Protein AF-A0A7S1DV27-F1 (afdb_monomer_lite)

pLDDT: mean 94.01, std 3.84, range [73.12, 98.38]

InterPro domains:
  IPR051455 Bacterial solute-binding protein 3 [PTHR30085] (2-105)

Structure (mmCIF, N/CA/C/O backbone):
data_AF-A0A7S1DV27-F1
#
_entry.id   AF-A0A7S1DV27-F1
#
loop_
_atom_site.group_PDB
_atom_site.id
_atom_site.type_symbol
_atom_site.label_atom_id
_atom_site.label_alt_id
_atom_site.label_comp_id
_atom_site.label_asym_id
_atom_site.label_entity_id
_atom_site.label_seq_id
_atom_site.pdbx_PDB_ins_code
_atom_site.Cartn_x
_atom_site.Cartn_y
_atom_site.Cartn_z
_atom_site.occupancy
_atom_site.B_iso_or_equiv
_atom_site.auth_seq_id
_atom_site.auth_comp_id
_atom_site.auth_asym_id
_atom_site.auth_atom_id
_atom_site.pdbx_PDB_model_num
ATOM 1 N N . GLY A 1 1 ? 7.618 -6.031 4.688 1.00 73.12 1 GLY A N 1
ATOM 2 C CA . GLY A 1 1 ? 6.179 -5.703 4.715 1.00 73.12 1 GLY A CA 1
ATOM 3 C C . GLY A 1 1 ? 5.366 -6.918 4.321 1.00 73.12 1 GLY A C 1
ATOM 4 O O . GLY A 1 1 ? 5.937 -7.985 4.127 1.00 73.12 1 GLY A O 1
ATOM 5 N N . THR A 1 2 ? 4.056 -6.764 4.195 1.00 85.38 2 THR A N 1
ATOM 6 C CA . THR A 1 2 ? 3.110 -7.778 3.690 1.00 85.38 2 THR A CA 1
ATOM 7 C C . THR A 1 2 ? 3.234 -8.011 2.178 1.00 85.38 2 THR A C 1
ATOM 9 O O . THR A 1 2 ? 2.879 -9.081 1.695 1.00 85.38 2 THR A O 1
ATOM 12 N N . GLN A 1 3 ? 3.819 -7.065 1.435 1.00 90.38 3 GLN A N 1
ATOM 13 C CA . GLN A 1 3 ? 3.909 -7.105 -0.031 1.00 90.38 3 GLN A CA 1
ATOM 14 C C . GLN A 1 3 ? 4.719 -8.304 -0.547 1.00 90.38 3 GLN A C 1
ATOM 16 O O . GLN A 1 3 ? 4.254 -9.017 -1.431 1.00 90.38 3 GLN A O 1
ATOM 21 N N . GLU A 1 4 ? 5.907 -8.564 0.014 1.00 92.12 4 GLU A N 1
ATOM 22 C CA . GLU A 1 4 ? 6.771 -9.676 -0.414 1.00 92.12 4 GLU A CA 1
ATOM 23 C C . GLU A 1 4 ? 6.106 -11.061 -0.274 1.00 92.12 4 GLU A C 1
ATOM 25 O O . GLU A 1 4 ? 6.052 -11.796 -1.264 1.00 92.12 4 GLU A O 1
ATOM 30 N N . PRO A 1 5 ? 5.583 -11.466 0.901 1.00 93.06 5 PRO A N 1
ATOM 31 C CA . PRO A 1 5 ? 4.927 -12.765 1.009 1.00 93.06 5 PRO A CA 1
ATOM 32 C C . PRO A 1 5 ? 3.683 -12.858 0.113 1.00 93.06 5 PRO A C 1
ATOM 34 O O . PRO A 1 5 ? 3.408 -13.928 -0.430 1.00 93.06 5 PRO A O 1
ATOM 37 N N . ASN A 1 6 ? 2.970 -11.748 -0.107 1.00 93.75 6 ASN A N 1
ATOM 38 C CA . ASN A 1 6 ? 1.795 -11.723 -0.975 1.00 93.75 6 ASN A CA 1
ATOM 39 C C . ASN A 1 6 ? 2.156 -11.903 -2.457 1.00 93.75 6 ASN A C 1
ATOM 41 O O . ASN A 1 6 ? 1.544 -12.742 -3.122 1.00 93.75 6 ASN A O 1
ATOM 45 N N . ILE A 1 7 ? 3.191 -11.222 -2.970 1.00 94.12 7 ILE A N 1
ATOM 46 C CA . ILE A 1 7 ? 3.626 -11.428 -4.361 1.00 94.12 7 ILE A CA 1
ATOM 47 C C . ILE A 1 7 ? 4.203 -12.826 -4.572 1.00 94.12 7 ILE A C 1
ATOM 49 O O . ILE A 1 7 ? 3.911 -13.441 -5.590 1.00 94.12 7 ILE A O 1
ATOM 53 N N . ARG A 1 8 ? 4.938 -13.386 -3.602 1.00 95.00 8 ARG A N 1
ATOM 54 C CA . ARG A 1 8 ? 5.430 -14.772 -3.692 1.00 95.00 8 ARG A CA 1
ATOM 55 C C . ARG A 1 8 ? 4.295 -15.790 -3.680 1.00 95.00 8 ARG A C 1
ATOM 57 O O . ARG A 1 8 ? 4.389 -16.815 -4.338 1.00 95.00 8 ARG A O 1
ATOM 64 N N . LYS A 1 9 ? 3.196 -15.522 -2.972 1.00 93.88 9 LYS A N 1
ATOM 65 C CA . LYS A 1 9 ? 2.011 -16.386 -3.022 1.00 93.88 9 LYS A CA 1
ATOM 66 C C . LYS A 1 9 ? 1.312 -16.319 -4.385 1.00 93.88 9 LYS A C 1
ATOM 68 O O . LYS A 1 9 ? 0.868 -17.350 -4.881 1.00 93.88 9 LYS A O 1
ATOM 73 N N . ALA A 1 10 ? 1.208 -15.127 -4.972 1.00 92.94 10 ALA A N 1
ATOM 74 C CA . ALA A 1 10 ? 0.570 -14.927 -6.273 1.00 92.94 10 ALA A CA 1
ATOM 75 C C . ALA A 1 10 ? 1.445 -15.397 -7.450 1.00 92.94 10 ALA A C 1
ATOM 77 O O . ALA A 1 10 ? 0.929 -15.907 -8.441 1.00 92.94 10 ALA A O 1
ATOM 78 N N . VAL A 1 11 ? 2.766 -15.251 -7.330 1.00 93.69 11 VAL A N 1
ATOM 79 C CA . VAL A 1 11 ? 3.769 -15.615 -8.335 1.00 93.69 11 VAL A CA 1
ATOM 80 C C . VAL A 1 11 ? 4.895 -16.402 -7.639 1.00 93.69 11 VAL A C 1
ATOM 82 O O . VAL A 1 11 ? 5.906 -15.821 -7.252 1.00 93.69 11 VAL A O 1
ATOM 85 N N . PRO A 1 12 ? 4.751 -17.731 -7.465 1.00 94.00 12 PRO A N 1
ATOM 86 C CA . PRO A 1 12 ? 5.667 -18.554 -6.657 1.00 94.00 12 PRO A CA 1
ATOM 87 C C . PRO A 1 12 ? 7.154 -18.459 -7.007 1.00 94.00 12 PRO A C 1
ATOM 89 O O . PRO A 1 12 ? 7.996 -18.525 -6.116 1.00 94.00 12 PRO A O 1
ATOM 92 N N . ASN A 1 13 ? 7.479 -18.261 -8.285 1.00 95.31 13 ASN A N 1
ATOM 93 C CA . ASN A 1 13 ? 8.857 -18.224 -8.783 1.00 95.31 13 ASN A CA 1
ATOM 94 C C . ASN A 1 13 ? 9.368 -16.793 -9.018 1.00 95.31 13 ASN A C 1
ATOM 96 O O . ASN A 1 13 ? 10.243 -16.581 -9.851 1.00 95.31 13 ASN A O 1
ATOM 100 N N . VAL A 1 14 ? 8.774 -15.796 -8.357 1.00 95.88 14 VAL A N 1
ATOM 101 C CA . VAL A 1 14 ? 9.182 -14.397 -8.510 1.00 95.88 14 VAL A CA 1
ATOM 102 C C . VAL A 1 14 ? 10.498 -14.110 -7.781 1.00 95.88 14 VAL A C 1
ATOM 104 O O . VAL A 1 14 ? 10.653 -14.403 -6.590 1.00 95.88 14 VAL A O 1
ATOM 107 N N . ASP A 1 15 ? 11.420 -13.460 -8.485 1.00 96.25 15 ASP A N 1
ATOM 108 C CA . ASP A 1 15 ? 12.581 -12.819 -7.879 1.00 96.25 15 ASP A CA 1
ATOM 109 C C . ASP A 1 15 ? 12.161 -11.464 -7.300 1.00 96.25 15 ASP A C 1
ATOM 111 O O . ASP A 1 15 ? 11.655 -10.593 -8.010 1.00 96.25 15 ASP A O 1
ATOM 115 N N . VAL A 1 16 ? 12.347 -11.287 -5.990 1.00 95.00 16 VAL A N 1
ATOM 116 C CA . VAL A 1 16 ? 11.945 -10.068 -5.277 1.00 95.00 16 VAL A CA 1
ATOM 117 C C . VAL A 1 16 ? 13.181 -9.286 -4.872 1.00 95.00 16 VAL A C 1
ATOM 119 O O . VAL A 1 16 ? 14.070 -9.816 -4.208 1.00 95.00 16 VAL A O 1
ATOM 122 N N . VAL A 1 17 ? 13.195 -8.003 -5.223 1.00 94.06 17 VAL A N 1
ATOM 123 C CA . VAL A 1 17 ? 14.165 -7.023 -4.733 1.00 94.06 17 VAL A CA 1
ATOM 124 C C . VAL A 1 17 ? 13.407 -5.979 -3.924 1.00 94.06 17 VAL A C 1
ATOM 126 O O . VAL A 1 17 ? 12.428 -5.406 -4.400 1.00 94.06 17 VAL A O 1
ATOM 129 N N . THR A 1 18 ? 13.850 -5.736 -2.694 1.00 93.50 18 THR A N 1
ATOM 130 C CA . THR A 1 18 ? 13.222 -4.778 -1.779 1.00 93.50 18 THR A CA 1
ATOM 131 C C . THR A 1 18 ? 14.025 -3.488 -1.693 1.00 93.50 18 THR A C 1
ATOM 133 O O . THR A 1 18 ? 15.254 -3.510 -1.735 1.00 93.50 18 THR A O 1
ATOM 136 N N . PHE A 1 19 ? 13.327 -2.376 -1.489 1.00 93.50 19 PHE A N 1
ATOM 137 C CA . PHE A 1 19 ? 13.915 -1.059 -1.252 1.00 93.50 19 PHE A CA 1
ATOM 138 C C . PHE A 1 19 ? 13.329 -0.465 0.026 1.00 93.50 19 PHE A C 1
ATOM 140 O O . PHE A 1 19 ? 12.280 -0.907 0.495 1.00 93.50 19 PHE A O 1
ATOM 147 N N . GLU A 1 20 ? 13.999 0.540 0.585 1.00 92.31 20 GLU A N 1
ATOM 148 C CA . GLU A 1 20 ? 13.568 1.182 1.828 1.00 92.31 20 GLU A CA 1
ATOM 149 C C . GLU A 1 20 ? 12.283 1.999 1.633 1.00 92.31 20 GLU A C 1
ATOM 151 O O . GLU A 1 20 ? 11.447 2.065 2.530 1.00 92.31 20 GLU A O 1
ATOM 156 N N . THR A 1 21 ? 12.093 2.587 0.445 1.00 92.00 21 THR A N 1
ATOM 157 C CA . THR A 1 21 ? 10.925 3.426 0.140 1.00 92.00 21 THR A CA 1
ATOM 158 C C . THR A 1 21 ? 10.301 3.110 -1.222 1.00 92.00 21 THR A C 1
ATOM 160 O O . THR A 1 21 ? 10.978 2.679 -2.160 1.00 92.00 21 THR A O 1
ATOM 163 N N . GLY A 1 22 ? 9.001 3.390 -1.361 1.00 91.50 22 GLY A N 1
ATOM 164 C CA . GLY 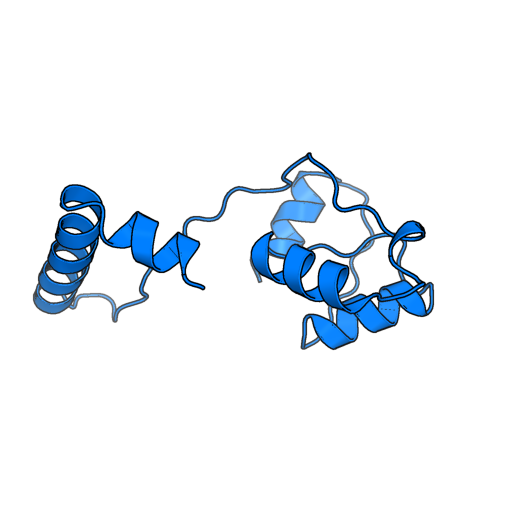A 1 22 ? 8.271 3.260 -2.628 1.00 91.50 22 GLY A CA 1
ATOM 165 C C . GLY A 1 22 ? 8.893 4.050 -3.793 1.00 91.50 22 GLY A C 1
ATOM 166 O O . GLY A 1 22 ? 9.044 3.486 -4.877 1.00 91.50 22 GLY A O 1
ATOM 167 N N . PRO A 1 23 ? 9.314 5.321 -3.613 1.00 93.38 23 PRO A N 1
ATOM 168 C CA . PRO A 1 23 ? 10.013 6.071 -4.657 1.00 93.38 23 PRO A CA 1
ATOM 169 C C . PRO A 1 23 ? 11.318 5.418 -5.131 1.00 93.38 23 PRO A C 1
ATOM 171 O O . PRO A 1 23 ? 11.573 5.383 -6.333 1.00 93.38 23 PRO A O 1
ATOM 174 N N . GLN A 1 24 ? 12.121 4.852 -4.222 1.00 95.50 24 GLN A N 1
ATOM 175 C CA . GLN A 1 24 ? 13.347 4.135 -4.602 1.00 95.50 24 GLN A CA 1
ATOM 176 C C . GLN A 1 24 ? 13.038 2.874 -5.419 1.00 95.50 24 GLN A C 1
ATOM 178 O O . GLN A 1 24 ? 13.694 2.621 -6.429 1.00 95.50 24 GLN A O 1
ATOM 183 N N . ALA A 1 25 ? 12.024 2.104 -5.013 1.00 95.81 25 ALA A N 1
ATOM 184 C CA . ALA A 1 25 ? 11.594 0.916 -5.746 1.00 95.81 25 ALA A CA 1
ATOM 185 C C . ALA A 1 25 ? 11.078 1.257 -7.153 1.00 95.81 25 ALA A C 1
ATOM 187 O O . ALA A 1 25 ? 11.431 0.592 -8.127 1.00 95.81 25 ALA A O 1
ATOM 188 N N . PHE A 1 26 ? 10.304 2.335 -7.286 1.00 95.69 26 PHE A N 1
ATOM 189 C CA . PHE A 1 26 ? 9.826 2.790 -8.588 1.00 95.69 26 PHE A CA 1
ATOM 190 C C . PHE A 1 26 ? 10.957 3.298 -9.481 1.00 95.69 26 PHE A C 1
ATOM 192 O O . PHE A 1 26 ? 11.028 2.943 -10.655 1.00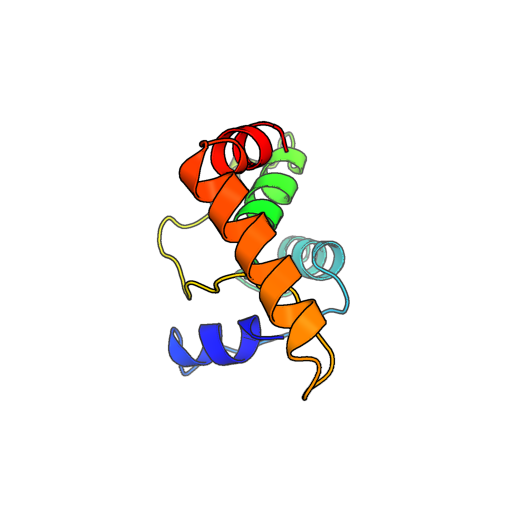 95.69 26 PHE A O 1
ATOM 199 N N . GLN A 1 27 ? 11.906 4.052 -8.926 1.00 95.12 27 GLN A N 1
ATOM 200 C CA . GLN A 1 27 ? 13.101 4.465 -9.659 1.00 95.12 27 GLN A CA 1
ATOM 201 C C . GLN A 1 27 ? 13.914 3.253 -10.147 1.00 95.12 27 GLN A C 1
ATOM 203 O O . GLN A 1 27 ? 14.447 3.270 -11.256 1.00 95.12 27 GLN A O 1
ATOM 208 N N . ALA A 1 28 ? 13.989 2.177 -9.360 1.00 96.56 28 ALA A N 1
ATOM 209 C CA . ALA A 1 28 ? 14.644 0.941 -9.776 1.00 96.56 28 ALA A CA 1
ATOM 210 C C . ALA A 1 28 ? 13.927 0.267 -10.961 1.00 96.56 28 ALA A C 1
ATOM 212 O O . ALA A 1 28 ? 14.603 -0.193 -11.884 1.00 96.56 28 ALA A O 1
ATOM 213 N N . LEU A 1 29 ? 12.587 0.280 -10.989 1.00 96.38 29 LEU A N 1
ATOM 214 C CA . LEU A 1 29 ? 11.805 -0.135 -12.160 1.00 96.38 29 LEU A CA 1
ATOM 215 C C . LEU A 1 29 ? 12.145 0.729 -13.386 1.00 96.38 29 LEU A C 1
ATOM 217 O O . LEU A 1 29 ? 12.413 0.193 -14.457 1.00 96.38 29 LEU A O 1
ATOM 221 N N . GLN A 1 30 ? 12.209 2.057 -13.235 1.00 94.81 30 GLN A N 1
ATOM 222 C CA . GLN A 1 30 ? 12.583 2.969 -14.328 1.00 94.81 30 GLN A CA 1
ATOM 223 C C . GLN A 1 30 ? 14.007 2.720 -14.860 1.00 94.81 30 GLN A C 1
ATOM 225 O O . GLN A 1 30 ? 14.278 2.957 -16.034 1.00 94.81 30 GLN A O 1
ATOM 230 N N . GLN A 1 31 ? 14.907 2.218 -14.011 1.00 95.50 31 GLN A N 1
ATOM 231 C CA . GLN A 1 31 ? 16.279 1.829 -14.363 1.00 95.50 31 GLN A CA 1
ATOM 232 C C . GLN A 1 31 ? 16.389 0.401 -14.924 1.00 95.50 31 GLN A C 1
ATOM 234 O O . GLN A 1 31 ? 17.497 -0.052 -15.201 1.00 95.50 31 GLN A O 1
ATOM 239 N N . GLY A 1 32 ? 15.276 -0.328 -15.060 1.00 95.19 32 GLY A N 1
ATOM 240 C CA . GLY A 1 32 ? 15.263 -1.701 -15.572 1.00 95.19 32 GLY A CA 1
ATOM 241 C C . GLY A 1 32 ? 15.779 -2.753 -14.587 1.00 95.19 32 GLY A C 1
ATOM 242 O O . GLY A 1 32 ? 16.117 -3.857 -15.000 1.00 95.19 32 GLY A O 1
ATOM 243 N N . LYS A 1 33 ? 15.847 -2.442 -13.286 1.00 95.44 33 LYS A N 1
ATOM 244 C CA . LYS A 1 33 ? 16.273 -3.396 -12.239 1.00 95.44 33 LYS A CA 1
ATOM 245 C C . LYS A 1 33 ? 15.179 -4.394 -11.846 1.00 95.44 33 LYS A C 1
ATOM 247 O O . LYS A 1 33 ? 15.431 -5.301 -11.061 1.00 95.44 33 LYS A O 1
ATOM 252 N N . GLY A 1 34 ? 13.974 -4.212 -12.370 1.00 94.88 34 GLY A N 1
ATOM 253 C CA . GLY A 1 34 ? 12.840 -5.110 -12.220 1.00 94.88 34 GLY A CA 1
ATOM 254 C C . GLY A 1 34 ? 11.886 -4.935 -13.395 1.00 94.88 34 GLY A C 1
ATOM 255 O O . GLY A 1 34 ? 11.985 -3.962 -14.141 1.00 94.88 34 GLY A O 1
ATOM 256 N N . VAL A 1 35 ? 10.966 -5.881 -13.558 1.00 95.12 35 VAL A N 1
ATOM 257 C CA . VAL A 1 35 ? 9.950 -5.859 -14.628 1.00 95.12 35 VAL A CA 1
ATOM 258 C C . VAL A 1 35 ? 8.586 -5.363 -14.143 1.00 95.12 35 VAL A C 1
ATOM 260 O O . VAL A 1 35 ? 7.707 -5.085 -14.952 1.00 95.12 35 VAL A O 1
ATOM 263 N N . ALA A 1 36 ? 8.407 -5.248 -12.826 1.00 95.25 36 ALA A N 1
ATOM 264 C CA . ALA A 1 36 ? 7.198 -4.755 -12.184 1.00 95.25 36 ALA A CA 1
ATOM 265 C C . ALA A 1 36 ? 7.535 -4.099 -10.838 1.00 95.25 36 ALA A C 1
ATOM 267 O O . ALA A 1 36 ? 8.556 -4.404 -10.219 1.00 95.25 36 ALA A O 1
ATOM 268 N N . PHE A 1 37 ? 6.647 -3.220 -10.385 1.00 95.50 37 PHE A N 1
ATOM 269 C CA . PHE A 1 37 ? 6.660 -2.625 -9.054 1.00 95.50 37 PHE A CA 1
ATOM 270 C C . PHE A 1 37 ? 5.344 -2.985 -8.355 1.00 95.50 37 PHE A C 1
ATOM 272 O O . PHE A 1 37 ? 4.281 -2.878 -8.963 1.00 95.50 37 PHE A O 1
ATOM 279 N N . VAL A 1 38 ? 5.421 -3.441 -7.104 1.00 94.44 38 VAL A N 1
ATOM 280 C CA . VAL A 1 38 ? 4.262 -3.855 -6.300 1.00 94.44 38 VAL A CA 1
ATOM 281 C C . VAL A 1 38 ? 4.154 -2.936 -5.092 1.00 94.44 38 VAL A C 1
ATOM 283 O O . VAL A 1 38 ? 5.112 -2.816 -4.328 1.00 94.44 38 VAL A O 1
ATOM 286 N N . ASN A 1 39 ? 2.990 -2.312 -4.917 1.00 93.69 39 ASN A N 1
ATOM 287 C CA . ASN A 1 39 ? 2.655 -1.502 -3.749 1.00 93.69 39 ASN A CA 1
ATOM 288 C C . ASN A 1 39 ? 1.128 -1.401 -3.571 1.00 93.69 39 ASN A C 1
ATOM 290 O O . ASN A 1 39 ? 0.389 -1.988 -4.361 1.00 93.69 39 ASN A O 1
ATOM 294 N N . ASP A 1 40 ? 0.658 -0.678 -2.552 1.00 91.88 40 ASP A N 1
ATOM 295 C CA . ASP A 1 40 ? -0.764 -0.354 -2.394 1.00 91.88 40 ASP A CA 1
ATOM 296 C C . ASP A 1 40 ? -1.289 0.544 -3.533 1.00 91.88 40 ASP A C 1
ATOM 298 O O . ASP A 1 40 ? -0.535 1.293 -4.160 1.00 91.88 40 ASP A O 1
ATOM 302 N N . GLU A 1 41 ? -2.594 0.461 -3.805 1.00 90.19 41 GLU A N 1
ATOM 303 C CA . GLU A 1 41 ? -3.242 1.130 -4.939 1.00 90.19 41 GLU A CA 1
ATOM 304 C C . GLU A 1 41 ? -3.074 2.655 -4.916 1.00 90.19 41 GLU A C 1
ATOM 306 O O . GLU A 1 41 ? -2.769 3.250 -5.950 1.00 90.19 41 GLU A O 1
ATOM 311 N N . VAL A 1 42 ? -3.195 3.289 -3.745 1.00 89.00 42 VAL A N 1
ATOM 312 C CA . VAL A 1 42 ? -3.065 4.748 -3.608 1.00 89.00 42 VAL A CA 1
ATOM 313 C C . VAL A 1 42 ? -1.647 5.186 -3.968 1.00 89.00 42 VAL A C 1
ATOM 315 O O . VAL A 1 42 ? -1.463 6.104 -4.769 1.00 89.00 42 VAL A O 1
ATOM 318 N N . SER A 1 43 ? -0.633 4.484 -3.456 1.00 91.56 43 SER A N 1
ATOM 319 C CA . SER A 1 43 ? 0.765 4.730 -3.816 1.00 91.56 43 SER A CA 1
ATOM 320 C C . SER A 1 43 ? 1.041 4.510 -5.307 1.00 91.56 43 SER A C 1
ATOM 322 O O . SER A 1 43 ? 1.809 5.264 -5.910 1.00 91.56 43 SER A O 1
ATOM 324 N N . LEU A 1 44 ? 0.440 3.484 -5.921 1.00 94.75 44 LEU A N 1
ATOM 325 C CA . LEU A 1 44 ? 0.579 3.227 -7.358 1.00 94.75 44 LEU A CA 1
ATOM 326 C C . LEU A 1 44 ? -0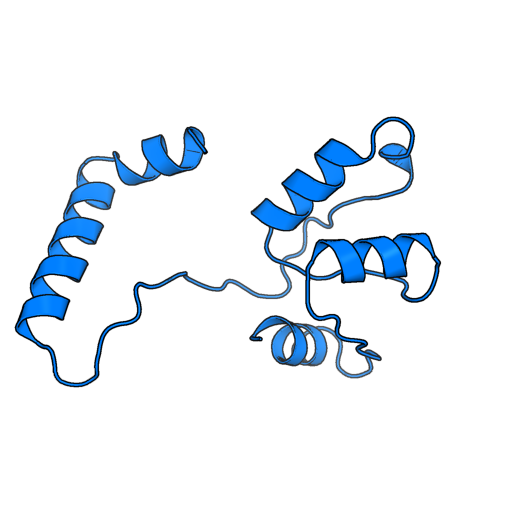.043 4.354 -8.191 1.00 94.75 44 LEU A C 1
ATOM 328 O O . LEU A 1 44 ? 0.586 4.822 -9.142 1.00 94.75 44 LEU A O 1
ATOM 332 N N . LEU A 1 45 ? -1.240 4.817 -7.822 1.00 93.31 45 LEU A N 1
ATOM 333 C CA . LEU A 1 45 ? -1.928 5.929 -8.480 1.00 93.31 45 LEU A CA 1
ATOM 334 C C . LEU A 1 45 ? -1.141 7.238 -8.357 1.00 93.31 45 LEU A C 1
ATOM 336 O O . LEU A 1 45 ? -0.953 7.925 -9.363 1.00 93.31 45 LEU A O 1
ATOM 340 N N . ASP A 1 46 ? -0.624 7.556 -7.167 1.00 91.94 46 ASP A N 1
ATOM 341 C CA . ASP A 1 46 ? 0.212 8.740 -6.932 1.00 91.94 46 ASP A CA 1
ATOM 342 C C . ASP A 1 46 ? 1.475 8.728 -7.809 1.00 91.94 46 ASP A C 1
ATOM 344 O O . ASP A 1 46 ? 1.784 9.709 -8.496 1.00 91.94 46 ASP A O 1
ATOM 348 N N . GLN A 1 47 ? 2.189 7.601 -7.858 1.00 93.81 47 GLN A N 1
ATOM 349 C CA . GLN A 1 47 ? 3.376 7.477 -8.704 1.00 93.81 47 GLN A CA 1
ATOM 350 C C . GLN A 1 47 ? 3.040 7.536 -10.194 1.00 93.81 47 GLN A C 1
ATOM 352 O O . GLN A 1 47 ? 3.760 8.183 -10.959 1.00 93.81 47 GLN A O 1
ATOM 357 N N . HIS A 1 48 ? 1.936 6.913 -10.616 1.00 94.81 48 HIS A N 1
ATOM 358 C CA . HIS A 1 48 ? 1.494 6.947 -1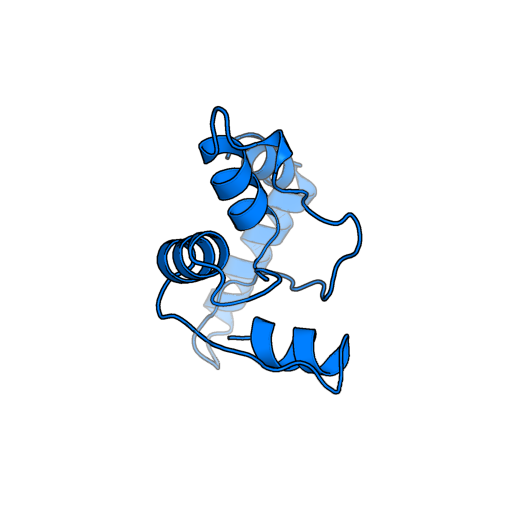2.009 1.00 94.81 48 HIS A CA 1
ATOM 359 C C . HIS A 1 48 ? 1.090 8.357 -12.448 1.00 94.81 48 HIS A C 1
ATOM 361 O O . HIS A 1 48 ? 1.457 8.795 -13.540 1.00 94.81 48 HIS A O 1
ATOM 367 N N . ALA A 1 49 ? 0.414 9.114 -11.580 1.00 92.62 49 ALA A N 1
ATOM 368 C CA . ALA A 1 49 ? 0.051 10.506 -11.831 1.00 92.62 49 ALA A CA 1
ATOM 369 C C . ALA A 1 49 ? 1.282 11.411 -12.023 1.00 92.62 49 ALA A C 1
ATOM 371 O O . ALA A 1 49 ? 1.245 12.348 -12.823 1.00 92.62 49 ALA A O 1
ATOM 372 N N . LYS A 1 50 ? 2.397 11.097 -11.352 1.00 92.69 50 LYS A N 1
ATOM 373 C CA . LYS A 1 50 ? 3.661 11.851 -11.414 1.00 92.69 50 LYS A CA 1
ATOM 374 C C . LYS A 1 50 ? 4.535 11.538 -12.637 1.00 92.69 50 LYS A C 1
ATOM 376 O O . LYS A 1 50 ? 5.553 12.199 -12.830 1.00 92.69 50 LYS A O 1
ATOM 381 N N . LEU A 1 51 ? 4.161 10.578 -13.490 1.00 93.88 51 LEU A N 1
ATOM 382 C CA . LEU A 1 51 ? 4.974 10.154 -14.644 1.00 93.88 51 LEU A CA 1
ATOM 383 C C . LEU A 1 51 ? 5.075 11.176 -15.789 1.00 93.88 51 LEU A C 1
ATOM 385 O O . LEU A 1 51 ? 5.965 11.057 -16.636 1.00 93.88 51 LEU A O 1
ATOM 389 N N . GLY A 1 52 ? 4.171 12.157 -15.862 1.00 94.31 52 GLY A N 1
ATOM 390 C CA . GLY A 1 52 ? 4.144 13.137 -16.952 1.00 94.31 52 GLY A CA 1
ATOM 391 C C . GLY A 1 52 ? 4.108 12.469 -18.334 1.00 94.31 52 GLY A C 1
ATOM 392 O O . GLY A 1 52 ? 3.300 11.577 -18.578 1.00 94.31 52 GLY A O 1
ATOM 393 N N . ALA A 1 53 ? 5.017 12.853 -19.235 1.00 94.88 53 ALA A N 1
ATOM 394 C CA . ALA A 1 53 ? 5.090 12.302 -20.595 1.00 94.88 53 ALA A CA 1
ATOM 395 C C . ALA A 1 53 ? 5.429 10.798 -20.658 1.00 94.88 53 ALA A C 1
ATOM 397 O O . ALA A 1 53 ? 5.245 10.166 -21.694 1.00 94.88 53 ALA A O 1
ATOM 398 N N . ALA A 1 54 ? 5.939 10.206 -19.574 1.00 94.19 54 ALA A N 1
ATOM 399 C CA . ALA A 1 54 ? 6.235 8.778 -19.525 1.00 94.19 54 ALA A CA 1
ATOM 400 C C . ALA A 1 54 ? 5.010 7.920 -19.171 1.00 94.19 54 ALA A C 1
ATOM 402 O O . ALA A 1 54 ? 5.140 6.699 -19.151 1.00 94.19 54 ALA A O 1
ATOM 403 N N . LYS A 1 55 ? 3.844 8.524 -18.896 1.00 94.50 55 LYS A N 1
ATOM 404 C CA . LYS A 1 55 ? 2.646 7.829 -18.402 1.00 94.50 55 LYS A CA 1
ATOM 405 C C . LYS A 1 55 ? 2.241 6.631 -19.267 1.00 94.50 55 LYS A C 1
ATOM 407 O O . LYS A 1 55 ? 1.983 5.567 -18.719 1.00 94.50 55 LYS A O 1
ATOM 412 N N . ASP A 1 56 ? 2.311 6.759 -20.592 1.00 95.56 56 ASP A N 1
ATOM 413 C CA . ASP A 1 56 ? 1.928 5.698 -21.541 1.00 95.56 56 ASP A CA 1
ATOM 414 C C . ASP A 1 56 ? 2.884 4.491 -21.553 1.00 95.56 56 ASP A C 1
ATOM 416 O O . ASP A 1 56 ? 2.588 3.460 -22.152 1.00 95.56 56 ASP A O 1
ATOM 420 N N . LYS A 1 57 ? 4.038 4.592 -20.881 1.00 95.56 57 LYS A N 1
ATOM 421 C CA . LYS A 1 57 ? 5.002 3.490 -20.734 1.00 95.56 57 LYS A CA 1
ATOM 422 C C . LYS A 1 57 ? 4.696 2.584 -19.539 1.00 95.56 57 LYS A C 1
ATOM 424 O O . LYS A 1 57 ? 5.347 1.554 -19.389 1.00 95.56 57 LYS A O 1
ATOM 429 N N . TYR A 1 58 ? 3.747 2.968 -18.684 1.00 96.56 58 TYR A N 1
ATOM 430 C CA . TYR A 1 58 ? 3.411 2.251 -17.458 1.00 96.56 58 TYR A CA 1
ATOM 431 C C . TYR A 1 58 ? 1.904 2.038 -17.366 1.00 96.56 58 TYR A C 1
ATOM 433 O O . TYR A 1 58 ? 1.108 2.940 -17.624 1.00 96.56 58 TYR A O 1
ATOM 441 N N . ARG A 1 59 ? 1.503 0.850 -16.924 1.00 95.88 59 ARG A N 1
ATOM 442 C CA . ARG A 1 59 ? 0.107 0.513 -16.647 1.00 95.88 59 ARG A CA 1
ATOM 443 C C . ARG A 1 59 ? 0.011 -0.075 -15.246 1.00 95.88 59 ARG A C 1
ATOM 445 O O . ARG A 1 59 ? 0.771 -0.981 -14.911 1.00 95.88 59 ARG A O 1
ATOM 452 N N . ILE A 1 60 ? -0.940 0.423 -14.462 1.00 96.06 60 ILE A N 1
ATOM 453 C CA . ILE A 1 60 ? -1.402 -0.251 -13.246 1.00 96.06 60 ILE A CA 1
ATOM 454 C C . ILE A 1 60 ? -2.314 -1.396 -13.693 1.00 96.06 60 ILE A C 1
ATOM 456 O O . ILE A 1 60 ? -3.169 -1.207 -14.560 1.00 96.06 60 ILE A O 1
ATOM 460 N N . LEU A 1 61 ? -2.077 -2.599 -13.175 1.00 94.81 61 LEU A N 1
ATOM 461 C CA . LEU A 1 61 ? -2.884 -3.767 -13.514 1.00 94.81 61 LEU A CA 1
ATOM 462 C C . LEU A 1 61 ? -4.179 -3.764 -12.701 1.00 94.81 61 LEU A C 1
ATOM 464 O O . LEU A 1 61 ? -4.154 -3.463 -11.516 1.00 94.81 61 LEU A O 1
ATOM 468 N N . ASP A 1 62 ? -5.279 -4.191 -13.324 1.00 91.12 62 ASP A N 1
ATOM 469 C CA . ASP A 1 62 ? -6.591 -4.316 -12.664 1.00 91.12 62 ASP A CA 1
ATOM 470 C C . ASP A 1 62 ? -6.622 -5.467 -11.633 1.00 91.12 62 ASP A C 1
ATOM 472 O O . ASP A 1 62 ? -7.530 -5.578 -10.812 1.00 91.12 62 ASP A O 1
ATOM 476 N N . GLN A 1 63 ? -5.636 -6.367 -11.699 1.00 90.25 63 GLN A N 1
ATOM 477 C CA . GLN A 1 63 ? -5.513 -7.525 -10.821 1.00 90.25 63 GLN A CA 1
ATOM 478 C C . GLN A 1 63 ? -4.836 -7.139 -9.504 1.00 90.25 63 GLN A C 1
ATOM 480 O O . GLN A 1 63 ? -3.638 -6.854 -9.471 1.00 90.25 63 GLN A O 1
ATOM 485 N N . ASN A 1 64 ? -5.572 -7.277 -8.404 1.00 90.25 64 ASN A N 1
ATOM 486 C CA . ASN A 1 64 ? -5.005 -7.181 -7.063 1.00 90.25 64 ASN A CA 1
ATOM 487 C C . ASN A 1 64 ? -4.253 -8.468 -6.688 1.00 90.25 64 ASN A C 1
ATOM 489 O O . ASN A 1 64 ? -4.713 -9.582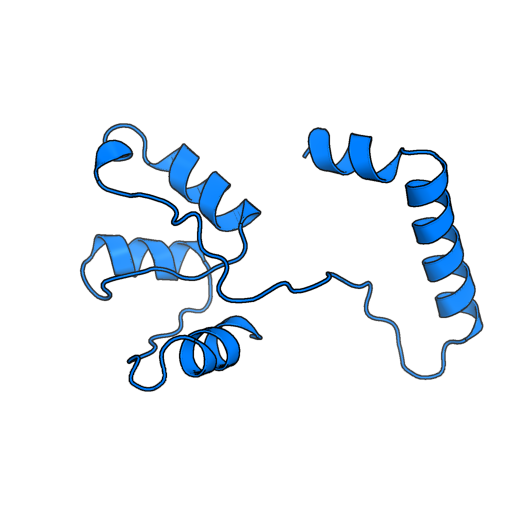 -6.959 1.00 90.25 64 ASN A O 1
ATOM 493 N N . ILE A 1 65 ? -3.099 -8.305 -6.034 1.00 91.75 65 ILE A N 1
ATOM 494 C CA . ILE A 1 65 ? -2.274 -9.400 -5.488 1.00 91.75 65 ILE A CA 1
ATOM 495 C C . ILE A 1 65 ? -2.769 -9.810 -4.092 1.00 91.75 65 ILE A C 1
ATOM 497 O O . ILE A 1 65 ? -2.748 -10.987 -3.731 1.00 91.75 65 ILE A O 1
ATOM 501 N N . SER A 1 66 ? -3.235 -8.837 -3.311 1.00 90.62 66 SER A N 1
ATOM 502 C CA . SER A 1 66 ? -3.808 -9.008 -1.977 1.00 90.62 66 SER A CA 1
ATOM 503 C C . SER A 1 66 ? -4.825 -7.902 -1.696 1.00 90.62 66 SER A C 1
ATOM 505 O O . SER A 1 66 ? -4.804 -6.848 -2.327 1.00 90.62 66 SER A O 1
ATOM 507 N N . ILE A 1 67 ? -5.718 -8.154 -0.736 1.00 88.56 67 ILE A N 1
ATOM 508 C CA . ILE A 1 67 ? -6.541 -7.124 -0.095 1.00 88.56 67 ILE A CA 1
ATOM 509 C C . ILE A 1 67 ? -6.075 -7.048 1.353 1.00 88.56 67 ILE A C 1
ATOM 511 O O . ILE A 1 67 ? -6.099 -8.052 2.070 1.00 88.56 67 ILE A O 1
ATOM 515 N N . GLU A 1 68 ? -5.625 -5.869 1.766 1.00 83.94 68 GLU A N 1
ATOM 516 C CA . GLU A 1 68 ? -5.032 -5.642 3.080 1.00 83.94 68 GLU A CA 1
ATOM 517 C C . GLU A 1 68 ? -5.827 -4.564 3.816 1.00 83.94 68 GLU A C 1
ATOM 519 O O . GLU A 1 68 ? -5.652 -3.378 3.535 1.00 83.94 68 GLU A O 1
ATOM 524 N N . PRO A 1 69 ? -6.723 -4.941 4.745 1.00 84.94 69 PRO A N 1
ATOM 525 C CA . PRO A 1 69 ? -7.428 -3.953 5.543 1.00 84.94 69 PRO A CA 1
ATOM 526 C C . PRO A 1 69 ? -6.428 -3.221 6.442 1.00 84.94 69 PRO A C 1
ATOM 528 O O . PRO A 1 69 ? -5.730 -3.838 7.253 1.00 84.94 69 PRO A O 1
ATOM 531 N N . LEU A 1 70 ? -6.370 -1.898 6.305 1.00 85.62 70 LEU A N 1
ATOM 532 C CA . LEU A 1 70 ? -5.599 -1.054 7.206 1.00 85.62 70 LEU A CA 1
ATOM 533 C C . LEU A 1 70 ? -6.294 -0.991 8.566 1.00 85.62 70 LEU A C 1
ATOM 535 O O . LEU A 1 70 ? -7.515 -0.888 8.662 1.00 85.62 70 LEU A O 1
ATOM 539 N N . ALA A 1 71 ? -5.498 -1.052 9.628 1.00 90.88 71 ALA A N 1
ATOM 540 C CA . ALA A 1 71 ? -5.994 -1.023 10.993 1.00 90.88 71 ALA A CA 1
ATOM 541 C C . ALA A 1 71 ? -5.132 -0.112 11.865 1.00 90.88 71 ALA A C 1
ATOM 543 O O . ALA A 1 71 ? -3.924 0.024 11.659 1.00 90.88 71 ALA A O 1
ATOM 544 N N . ILE A 1 72 ? -5.754 0.466 12.891 1.00 95.06 72 ILE A N 1
ATOM 545 C CA . ILE A 1 72 ? -5.044 1.229 13.916 1.00 95.06 72 ILE A CA 1
ATOM 546 C C . ILE A 1 72 ? -4.431 0.243 14.914 1.00 95.06 72 ILE A C 1
ATOM 548 O O . ILE A 1 72 ? -5.132 -0.426 15.677 1.00 95.06 72 ILE A O 1
ATOM 552 N N . GLY A 1 73 ? -3.101 0.153 14.909 1.00 95.00 73 GLY A N 1
ATOM 553 C CA . GLY A 1 73 ? -2.354 -0.643 15.876 1.00 95.00 73 GLY A CA 1
ATOM 554 C C . GLY A 1 73 ? -2.412 -0.028 17.276 1.00 95.00 73 GLY A C 1
ATOM 555 O O . GLY A 1 73 ? -2.071 1.137 17.464 1.00 95.00 73 GLY A O 1
ATOM 556 N N . ILE A 1 74 ? -2.800 -0.824 18.273 1.00 97.12 74 ILE A N 1
ATOM 557 C CA . ILE A 1 74 ? -2.828 -0.425 19.688 1.00 97.12 74 ILE A CA 1
ATOM 558 C C . ILE A 1 74 ? -2.026 -1.406 20.547 1.00 97.12 74 ILE A C 1
ATOM 560 O O . ILE A 1 74 ? -1.818 -2.565 20.174 1.00 97.12 74 ILE A O 1
ATOM 564 N N . ARG A 1 75 ? -1.590 -0.967 21.735 1.00 97.75 75 ARG A N 1
ATOM 565 C CA . ARG A 1 75 ? -0.893 -1.841 22.688 1.00 97.75 75 ARG A CA 1
ATOM 566 C C . ARG A 1 75 ? -1.802 -3.005 23.102 1.00 97.75 75 ARG A C 1
ATOM 568 O O . ARG A 1 75 ? -2.965 -2.822 23.459 1.00 97.75 75 ARG A O 1
ATOM 575 N N . LYS A 1 76 ? -1.247 -4.220 23.091 1.00 97.12 76 LYS A N 1
ATOM 576 C CA . LYS A 1 76 ? -1.954 -5.435 23.514 1.00 97.12 76 LYS A CA 1
ATOM 577 C C . LYS A 1 76 ? -2.470 -5.283 24.950 1.00 97.12 76 LYS A C 1
ATOM 579 O O . LYS A 1 76 ? -1.704 -4.946 25.844 1.00 97.12 76 LYS A O 1
ATOM 584 N N . GLY A 1 77 ? -3.752 -5.582 25.160 1.00 97.50 77 GLY A N 1
ATOM 585 C CA . GLY A 1 77 ? -4.407 -5.519 26.472 1.00 97.50 77 GLY A CA 1
ATOM 586 C C . GLY A 1 77 ? -5.146 -4.209 26.769 1.00 97.50 77 GLY A C 1
ATOM 587 O O . GLY A 1 77 ? -5.949 -4.189 27.700 1.00 97.50 77 GLY A O 1
ATOM 588 N N . GLU A 1 78 ? -4.972 -3.158 25.959 1.00 98.00 78 GLU A N 1
ATOM 589 C CA . GLU A 1 78 ? -5.642 -1.859 26.134 1.00 98.00 78 GLU A CA 1
ATOM 590 C C . GLU A 1 78 ? -7.122 -1.896 25.717 1.00 98.00 78 GLU A C 1
ATOM 592 O O . GLU A 1 78 ? -7.528 -1.336 24.699 1.00 98.00 78 GLU A O 1
ATOM 597 N N . LYS A 1 79 ? -7.958 -2.580 26.505 1.00 98.00 79 LYS A N 1
ATOM 598 C CA . LYS A 1 79 ? -9.376 -2.810 26.174 1.00 98.00 79 LYS A CA 1
ATOM 599 C C . LYS A 1 79 ? -10.175 -1.516 26.019 1.00 98.00 79 LYS A C 1
ATOM 601 O O . LYS A 1 79 ? -10.984 -1.421 25.103 1.00 98.00 79 LYS A O 1
ATOM 606 N N . ARG A 1 80 ? -9.944 -0.530 26.895 1.00 98.12 80 ARG A N 1
ATOM 607 C CA . ARG A 1 80 ? -10.665 0.751 26.849 1.00 98.12 80 ARG A CA 1
ATOM 608 C C . ARG A 1 80 ? -10.313 1.528 25.585 1.00 98.12 80 ARG A C 1
ATOM 610 O O . ARG A 1 80 ? -11.213 1.916 24.858 1.00 98.12 80 ARG A O 1
ATOM 617 N N . LEU A 1 81 ? -9.021 1.682 25.287 1.00 98.19 81 LEU A N 1
ATOM 618 C CA . LEU A 1 81 ? -8.585 2.361 24.065 1.00 98.19 81 LEU A CA 1
ATOM 619 C C . LEU A 1 81 ? -9.107 1.648 22.815 1.00 98.19 81 LEU A C 1
ATOM 621 O O . LEU A 1 81 ? -9.574 2.313 21.899 1.00 98.19 81 LEU A O 1
ATOM 625 N N . LYS A 1 82 ? -9.082 0.308 22.797 1.00 98.25 82 LYS A N 1
ATOM 626 C CA . LYS A 1 82 ? -9.659 -0.463 21.693 1.00 98.25 82 LYS A CA 1
ATOM 627 C C . LYS A 1 82 ? -11.125 -0.103 21.461 1.00 98.25 82 LYS A C 1
A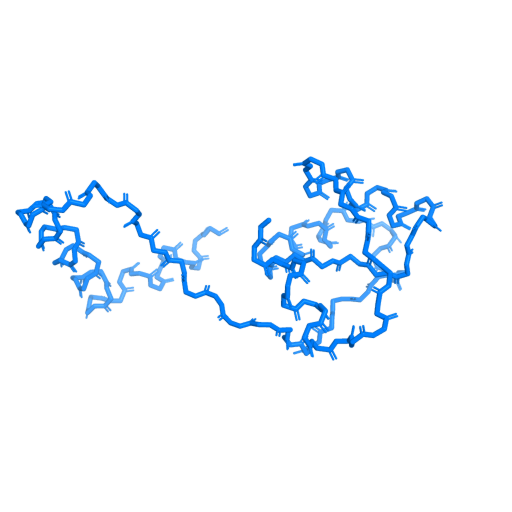TOM 629 O O . LYS A 1 82 ? -11.499 0.157 20.327 1.00 98.25 82 LYS A O 1
ATOM 634 N N . ALA A 1 83 ? -11.931 -0.086 22.523 1.00 98.38 83 ALA A N 1
ATOM 635 C CA . ALA A 1 83 ? -13.357 0.201 22.421 1.00 98.38 83 ALA A CA 1
ATOM 636 C C . ALA A 1 83 ? -13.625 1.613 21.874 1.00 98.38 83 ALA A C 1
ATOM 638 O O . ALA A 1 83 ? -14.481 1.767 21.008 1.00 98.38 83 ALA A O 1
ATOM 639 N N . GLU A 1 84 ? -12.865 2.615 22.324 1.00 98.31 84 GLU A N 1
ATOM 640 C CA . GLU A 1 84 ? -12.984 3.988 21.813 1.00 98.31 84 GLU A CA 1
ATOM 641 C C . GLU A 1 84 ? -12.584 4.086 20.332 1.00 98.31 84 GLU A C 1
ATOM 643 O O . GLU A 1 84 ? -13.300 4.690 19.536 1.00 98.31 84 GLU A O 1
ATOM 648 N N . VAL A 1 85 ? -11.470 3.457 19.937 1.00 98.06 85 VAL A N 1
ATOM 649 C CA . VAL A 1 85 ? -10.995 3.450 18.542 1.00 98.06 85 VAL A CA 1
ATOM 650 C C . VAL A 1 85 ? -11.987 2.734 17.626 1.00 98.06 85 VAL A C 1
ATOM 652 O O . VAL A 1 85 ? -12.386 3.292 16.605 1.00 98.06 85 VAL A O 1
ATOM 655 N N . ASP A 1 86 ? -12.422 1.527 17.997 1.00 98.06 86 ASP A N 1
ATOM 656 C CA . ASP A 1 86 ? -13.416 0.768 17.234 1.00 98.06 86 ASP A CA 1
ATOM 657 C C . ASP A 1 86 ? -14.730 1.558 17.110 1.00 98.06 86 ASP A C 1
ATOM 659 O O . ASP A 1 86 ? -15.333 1.601 16.038 1.00 98.06 86 ASP A O 1
ATOM 663 N N . GLY A 1 87 ? -15.174 2.191 18.203 1.00 98.31 87 GLY A N 1
ATOM 664 C CA . GLY A 1 87 ? -16.396 2.990 18.244 1.00 98.31 87 GLY A CA 1
ATOM 665 C C . GLY A 1 87 ? -16.328 4.210 17.329 1.00 98.31 87 GLY A C 1
ATOM 666 O O . GLY A 1 87 ? -17.279 4.469 16.590 1.00 98.31 87 GLY A O 1
ATOM 667 N N . ALA A 1 88 ? -15.199 4.922 17.326 1.00 97.94 88 ALA A N 1
ATOM 668 C CA . ALA A 1 88 ? -14.972 6.060 16.442 1.00 97.94 88 ALA A CA 1
ATOM 669 C C . ALA A 1 88 ? -14.980 5.644 14.964 1.00 97.94 88 ALA A C 1
ATOM 671 O O . ALA A 1 88 ? -15.704 6.243 14.168 1.00 97.94 88 ALA A O 1
ATOM 672 N N . LEU A 1 89 ? -14.242 4.586 14.606 1.00 97.50 89 LEU A N 1
ATOM 673 C CA . LEU A 1 89 ? -14.208 4.063 13.235 1.00 97.50 89 LEU A CA 1
ATOM 674 C C . LEU A 1 89 ? -15.600 3.606 12.782 1.00 97.50 89 LEU A C 1
ATOM 676 O O . LEU A 1 89 ? -16.084 4.043 11.744 1.00 97.50 89 LEU A O 1
ATOM 680 N N . ALA A 1 90 ? -16.301 2.815 13.599 1.00 97.81 90 ALA A N 1
ATOM 681 C CA . ALA A 1 90 ? -17.660 2.376 13.287 1.00 97.81 90 ALA A CA 1
ATOM 682 C C . ALA A 1 90 ? -18.651 3.547 13.167 1.00 97.81 90 ALA A C 1
ATOM 684 O O . ALA A 1 90 ? -19.612 3.466 12.404 1.00 97.81 90 ALA A O 1
ATOM 685 N N . GLY A 1 91 ? -18.444 4.626 13.927 1.00 98.25 91 GLY A N 1
ATOM 686 C CA . GLY A 1 91 ? -19.221 5.857 13.816 1.00 98.25 91 GLY A CA 1
ATOM 687 C C . GLY A 1 91 ? -19.028 6.562 12.471 1.00 98.25 91 GLY A C 1
ATOM 688 O O . GLY A 1 91 ? -20.017 6.971 11.867 1.00 98.25 91 GLY A O 1
ATOM 689 N N . LEU A 1 92 ? -17.782 6.665 11.993 1.00 97.94 92 LEU A N 1
ATOM 690 C CA . LEU A 1 92 ? -17.443 7.263 10.693 1.00 97.94 92 LEU A CA 1
ATOM 691 C C . LEU A 1 92 ? -18.015 6.464 9.519 1.00 97.94 92 LEU A C 1
ATOM 693 O O . LEU A 1 92 ? -18.553 7.053 8.584 1.00 97.94 92 LEU A O 1
ATOM 697 N N . GLU A 1 93 ? -17.934 5.136 9.590 1.00 96.12 93 GLU A N 1
ATOM 698 C CA . GLU A 1 93 ? -18.517 4.238 8.587 1.00 96.12 93 GLU A CA 1
ATOM 699 C C . GLU A 1 93 ? -20.043 4.404 8.527 1.00 96.12 93 GLU A C 1
ATOM 701 O O . GLU A 1 93 ? -20.621 4.656 7.474 1.00 96.12 93 GLU A O 1
ATOM 706 N N . LYS A 1 94 ? -20.721 4.353 9.684 1.00 98.12 94 LYS A N 1
ATOM 707 C CA . LYS A 1 94 ? -22.189 4.477 9.756 1.00 98.12 94 LYS A CA 1
ATOM 708 C C . LYS A 1 94 ? -22.714 5.824 9.265 1.00 98.12 94 LYS A C 1
ATOM 710 O O . LYS A 1 94 ? -23.842 5.884 8.783 1.00 98.12 94 LYS A O 1
ATOM 715 N N . SER A 1 95 ? -21.950 6.900 9.442 1.00 98.12 95 SER A N 1
ATOM 716 C CA . SER A 1 95 ? -22.349 8.240 9.004 1.00 98.12 95 SER A CA 1
ATOM 717 C C . SER A 1 95 ? -22.013 8.529 7.536 1.00 98.12 95 SER A C 1
ATOM 719 O O . SER A 1 95 ? -22.439 9.565 7.020 1.00 98.12 95 SER A O 1
ATOM 721 N N . GLY A 1 96 ? -21.250 7.652 6.871 1.00 97.56 96 GLY A N 1
ATOM 722 C CA . GLY A 1 96 ? -20.690 7.892 5.538 1.00 97.56 96 GLY A CA 1
ATOM 723 C C . GLY A 1 96 ? -19.578 8.947 5.522 1.00 97.56 96 GLY A C 1
ATOM 724 O O . GLY A 1 96 ? -19.178 9.414 4.458 1.00 97.56 96 GLY A O 1
ATOM 725 N N . GLU A 1 97 ? -19.086 9.373 6.688 1.00 97.75 97 GLU A N 1
ATOM 726 C CA . GLU A 1 97 ? -17.979 10.328 6.774 1.00 97.75 97 GLU A CA 1
ATOM 727 C C . GLU A 1 97 ? -16.646 9.674 6.390 1.00 97.75 97 GLU A C 1
ATOM 729 O O . GLU A 1 97 ? -15.779 10.347 5.834 1.00 97.75 97 GLU A O 1
ATOM 734 N N . ALA A 1 98 ? -16.507 8.362 6.618 1.00 95.44 98 ALA A N 1
ATOM 735 C CA . ALA A 1 98 ? -15.360 7.583 6.154 1.00 95.44 98 ALA A CA 1
ATOM 736 C C . ALA A 1 98 ? -15.167 7.712 4.630 1.00 95.44 98 ALA A C 1
ATOM 738 O O . ALA A 1 98 ? -14.085 8.095 4.185 1.00 95.44 98 ALA A O 1
ATOM 739 N N . ASP A 1 99 ? -16.231 7.523 3.844 1.00 94.88 99 ASP A N 1
ATOM 740 C CA . ASP A 1 99 ? -16.190 7.651 2.381 1.00 94.88 99 ASP A CA 1
ATOM 741 C C . ASP A 1 99 ? -15.823 9.067 1.925 1.00 94.88 99 ASP A C 1
ATOM 743 O O . ASP A 1 99 ? -15.035 9.247 0.998 1.00 94.88 99 ASP A O 1
ATOM 747 N N . LYS A 1 100 ? -16.355 10.104 2.585 1.00 96.69 100 LYS A N 1
ATOM 748 C CA . LYS A 1 100 ? -16.004 11.494 2.251 1.00 96.69 100 LYS A CA 1
ATOM 749 C C . LYS A 1 100 ? -14.535 11.789 2.523 1.00 96.69 100 LYS A C 1
ATOM 751 O O . LYS A 1 100 ? -13.909 12.509 1.748 1.00 96.69 100 LYS A O 1
ATOM 756 N N . LEU A 1 101 ? -13.997 11.265 3.625 1.00 94.12 101 LEU A N 1
ATOM 757 C CA . LEU A 1 101 ? -12.580 11.396 3.948 1.00 94.12 101 LEU A CA 1
ATOM 758 C C . LEU A 1 101 ? -11.720 10.651 2.929 1.00 94.12 101 LEU A C 1
ATOM 760 O O . LEU A 1 101 ? -10.724 11.216 2.491 1.00 94.12 101 LEU A O 1
ATOM 764 N N . PHE A 1 102 ? -12.127 9.448 2.519 1.00 88.62 102 PHE A N 1
ATOM 765 C CA . PHE A 1 102 ? -11.444 8.686 1.476 1.00 88.62 102 PHE A CA 1
ATOM 766 C C . PHE A 1 102 ? -11.453 9.415 0.128 1.00 88.62 102 PHE A C 1
ATOM 768 O O . PHE A 1 102 ? -10.427 9.511 -0.517 1.00 88.62 102 PHE A O 1
ATOM 775 N N . LEU A 1 103 ? -12.582 9.993 -0.290 1.00 88.69 103 LEU A N 1
ATOM 776 C CA . LEU A 1 103 ? -12.663 10.725 -1.561 1.00 88.69 103 LEU A CA 1
ATOM 777 C C . LEU A 1 103 ? -11.915 12.064 -1.552 1.00 88.69 103 LEU A C 1
ATOM 779 O O . LEU A 1 103 ? -11.587 12.597 -2.611 1.00 88.69 103 LEU A O 1
ATOM 783 N N . LYS A 1 104 ? -11.710 12.656 -0.372 1.00 90.06 104 LYS A N 1
ATOM 784 C CA . LYS A 1 104 ? -11.026 13.943 -0.227 1.00 90.06 104 LYS A CA 1
ATOM 785 C C . LYS A 1 104 ? -9.509 13.831 -0.417 1.00 90.06 104 LYS A C 1
ATOM 787 O O . LYS A 1 104 ? -8.905 14.822 -0.832 1.00 90.06 104 LYS A O 1
ATOM 792 N N . TRP A 1 105 ? -8.915 12.701 -0.039 1.00 84.56 105 TRP A N 1
ATOM 793 C CA . TRP A 1 105 ? -7.467 12.502 0.054 1.00 84.56 105 TRP A CA 1
ATOM 794 C C . TRP A 1 105 ? -6.986 11.450 -0.934 1.00 84.56 105 TRP A C 1
ATOM 796 O O . TRP A 1 105 ? -5.913 11.692 -1.527 1.00 84.56 105 TRP A O 1
#

Organism: Hemiselmis andersenii (NCBI:txid464988)

Sequence (105 aa):
GTQEPNIRKAVPNVDVVTFETGPQAFQALQQGKGVAFVNDEVSLLDQHAKLGAAKDKYRILDQNISIEPLAIGIRKGEKRLKAEVDGALAGLEKSGEADKLFLKW

Radius of gyration: 17.73 Å; chains: 1; bounding box: 39×32×48 Å

Secondary structure (DSSP, 8-state):
--HHHHHHHHSTT------SSHHHHHHHHHTTS-S-----HHHHHHHHHTTGGGGGG----S--S----------TT-HHHHHHHHHHHHHHHHHTHHHHHHHH-

Foldseek 3Di:
DVFVVLVCVVPVPDDDDDDPDQVVQVVCVVVVVDVDRDDDPVSVVVVLVVCVPCNVVDDDDPDDSDDDDDDDDDDPPPPVVVVVRVVVVVVCVVVVVVVVVVVVD